Protein AF-A0A7J2RFZ5-F1 (afdb_monomer_lite)

Structure (mmCIF, N/CA/C/O backbone):
data_AF-A0A7J2RFZ5-F1
#
_entry.id   AF-A0A7J2RFZ5-F1
#
loop_
_atom_site.group_PDB
_atom_site.id
_atom_site.type_symbol
_atom_site.label_atom_id
_atom_site.label_alt_id
_atom_site.label_comp_id
_atom_site.label_asym_id
_atom_site.label_entity_id
_atom_site.label_seq_id
_atom_site.pdbx_PDB_ins_code
_atom_site.Cartn_x
_atom_site.Cartn_y
_atom_site.Cartn_z
_atom_site.occupancy
_atom_site.B_iso_or_equiv
_atom_site.auth_seq_id
_atom_site.auth_comp_id
_atom_site.auth_asym_id
_atom_site.auth_atom_id
_atom_site.pdbx_PDB_model_num
ATOM 1 N N . MET A 1 1 ? -27.101 12.299 35.130 1.00 60.50 1 MET A N 1
ATOM 2 C CA . MET A 1 1 ? -26.791 12.740 33.745 1.00 60.50 1 MET A CA 1
ATOM 3 C C . MET A 1 1 ? -25.351 12.480 33.249 1.00 60.50 1 MET A C 1
ATOM 5 O O . MET A 1 1 ? -25.177 12.415 32.043 1.00 60.50 1 MET A O 1
ATOM 9 N N . ARG A 1 2 ? -24.325 12.241 34.091 1.00 65.25 2 ARG A N 1
ATOM 10 C CA . ARG A 1 2 ? -22.906 12.091 33.657 1.00 65.25 2 ARG A CA 1
ATOM 11 C C . ARG A 1 2 ? -22.523 10.815 32.874 1.00 65.25 2 ARG A C 1
ATOM 13 O O . ARG A 1 2 ? -21.488 10.799 32.225 1.00 65.25 2 ARG A O 1
ATOM 20 N N . LYS A 1 3 ? -23.329 9.744 32.901 1.00 60.94 3 LYS A N 1
ATOM 21 C CA . LYS A 1 3 ? -22.973 8.466 32.241 1.00 60.94 3 LYS A CA 1
ATOM 22 C C . LYS A 1 3 ? -23.020 8.524 30.704 1.00 60.94 3 LYS A C 1
ATOM 24 O O . LYS A 1 3 ? -22.330 7.748 30.053 1.00 60.94 3 LYS A O 1
ATOM 29 N N . LYS A 1 4 ? -23.802 9.445 30.123 1.00 59.47 4 LYS A N 1
ATOM 30 C CA . LYS A 1 4 ? -23.947 9.557 28.661 1.00 59.47 4 LYS A CA 1
ATOM 31 C C . LYS A 1 4 ? -22.680 10.104 27.981 1.00 59.47 4 LYS A C 1
ATOM 33 O O . LYS A 1 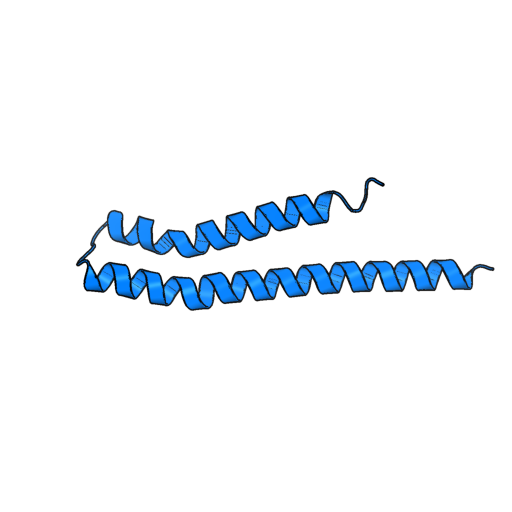4 ? -22.293 9.559 26.955 1.00 59.47 4 LYS A O 1
ATOM 38 N N . SER A 1 5 ? -21.970 11.060 28.598 1.00 70.69 5 SER A N 1
ATOM 39 C CA . SER A 1 5 ? -20.767 11.655 27.984 1.00 70.69 5 SER A CA 1
ATOM 40 C C . SER A 1 5 ? -19.573 10.695 27.925 1.00 70.69 5 SER A C 1
ATOM 42 O O . SER A 1 5 ? -18.776 10.754 26.993 1.00 70.69 5 SER A O 1
ATOM 44 N N . LEU A 1 6 ? -19.462 9.760 28.878 1.00 73.06 6 LEU A N 1
ATOM 45 C CA . LEU A 1 6 ? -18.427 8.724 28.835 1.00 73.06 6 LEU A CA 1
ATOM 46 C C . LEU A 1 6 ? -18.659 7.747 27.682 1.00 73.06 6 LEU A C 1
ATOM 48 O O . LEU A 1 6 ? -17.725 7.426 26.951 1.00 73.06 6 LEU A O 1
ATOM 52 N N . LEU A 1 7 ? -19.902 7.304 27.485 1.00 76.25 7 LEU A N 1
ATOM 53 C CA . LEU A 1 7 ? -20.248 6.372 26.411 1.00 76.25 7 LEU A CA 1
ATOM 54 C C . LEU A 1 7 ? -20.017 6.979 25.022 1.00 76.25 7 LEU A C 1
ATOM 56 O O . LEU A 1 7 ? -19.526 6.281 24.133 1.00 76.25 7 LEU A O 1
ATOM 60 N N . GLU A 1 8 ? -20.302 8.271 24.842 1.00 75.25 8 GLU A N 1
ATOM 61 C CA . GLU A 1 8 ? -19.974 8.991 23.605 1.00 75.25 8 GLU A CA 1
ATOM 62 C C . GLU A 1 8 ? -18.467 9.068 23.363 1.00 75.25 8 GLU A C 1
ATOM 64 O O . GLU A 1 8 ? -18.016 8.766 22.256 1.00 75.25 8 GLU A O 1
ATOM 69 N N . LYS A 1 9 ? -17.671 9.364 24.398 1.00 71.50 9 LYS A N 1
ATOM 70 C CA . LYS A 1 9 ? -16.204 9.397 24.293 1.00 71.50 9 LYS A CA 1
ATOM 71 C C . LYS A 1 9 ? -15.627 8.030 23.902 1.00 71.50 9 LYS A C 1
ATOM 73 O O . LYS A 1 9 ? -14.779 7.946 23.015 1.00 71.50 9 LYS A O 1
ATOM 78 N N . PHE A 1 10 ? -16.138 6.947 24.493 1.00 75.19 10 PHE A N 1
ATOM 79 C CA . PHE A 1 10 ? -15.742 5.577 24.139 1.00 75.19 10 PHE A CA 1
ATOM 80 C C . PHE A 1 10 ? -16.175 5.172 22.725 1.00 75.19 10 PHE A C 1
ATOM 82 O O . PHE A 1 10 ? -15.453 4.436 22.049 1.00 75.19 10 PHE A O 1
ATOM 89 N N . ARG A 1 11 ? -17.346 5.626 22.262 1.00 76.12 11 ARG A N 1
ATOM 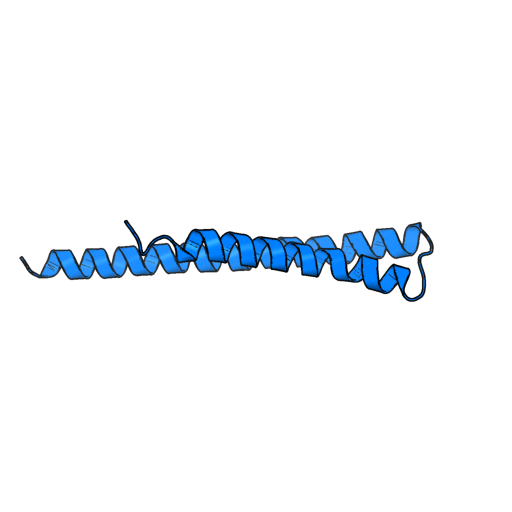90 C CA . ARG A 1 11 ? -17.825 5.355 20.898 1.00 76.12 11 ARG A CA 1
ATOM 91 C C . ARG A 1 11 ? -17.017 6.136 19.856 1.00 76.12 11 ARG A C 1
ATOM 93 O O . ARG A 1 11 ? -16.683 5.563 18.823 1.00 76.12 11 ARG A O 1
ATOM 100 N N . SER A 1 12 ? -16.675 7.393 20.135 1.00 69.56 12 SER A N 1
ATOM 101 C CA . SER A 1 12 ? -15.811 8.219 19.280 1.00 69.56 12 SER A CA 1
ATOM 102 C C . SER A 1 12 ? -14.405 7.618 19.152 1.00 69.56 12 SER A C 1
ATOM 104 O O . SER A 1 12 ? -13.929 7.393 18.041 1.00 69.56 12 SER A O 1
ATOM 106 N N . SER A 1 13 ? -13.801 7.211 20.274 1.00 69.88 13 SER A N 1
ATOM 107 C CA . SER A 1 13 ? -12.478 6.570 20.285 1.00 69.88 13 SER A CA 1
ATOM 108 C C . SER A 1 13 ? -12.449 5.258 19.483 1.00 69.88 13 SER A C 1
ATOM 110 O O . SER A 1 13 ? -11.542 5.032 18.685 1.00 69.88 13 SER A O 1
ATOM 112 N N . ARG A 1 14 ? -13.499 4.424 19.585 1.00 71.06 14 ARG A N 1
ATOM 113 C CA . ARG A 1 14 ? -13.625 3.201 18.768 1.00 71.06 14 ARG A CA 1
ATOM 114 C C . ARG A 1 14 ? -13.773 3.478 17.271 1.00 71.06 14 ARG A C 1
ATOM 116 O O . ARG A 1 14 ? -13.212 2.736 16.472 1.00 71.06 14 ARG A O 1
ATOM 123 N N . LYS A 1 15 ? -14.510 4.524 16.880 1.00 67.62 15 LYS A N 1
ATOM 124 C CA . LYS A 1 15 ? -14.639 4.920 15.466 1.00 67.62 15 LYS A CA 1
ATOM 125 C C . LYS A 1 15 ? -13.303 5.394 14.894 1.00 67.62 15 LYS A C 1
ATOM 127 O O . LYS A 1 15 ? -12.939 4.968 13.803 1.00 67.62 15 LYS A O 1
ATOM 132 N N . ALA A 1 16 ? -12.557 6.202 15.649 1.00 71.00 16 ALA A N 1
ATOM 133 C CA . ALA A 1 16 ? -11.214 6.629 15.260 1.00 71.00 16 ALA A CA 1
ATOM 134 C C . ALA A 1 16 ? -10.266 5.426 15.102 1.00 71.00 16 ALA A C 1
ATOM 136 O O . ALA A 1 16 ? -9.572 5.307 14.095 1.00 71.00 16 ALA A O 1
ATOM 137 N N . GLN A 1 17 ? -10.302 4.479 16.044 1.00 72.50 17 GLN A N 1
ATOM 138 C CA . GLN A 1 17 ? -9.468 3.276 15.997 1.00 72.50 17 GLN A CA 1
ATOM 139 C C . GLN A 1 17 ? -9.815 2.354 14.813 1.00 72.50 17 GLN A C 1
ATOM 141 O O . GLN A 1 17 ? -8.913 1.821 14.169 1.00 72.50 17 GLN A O 1
ATOM 146 N N . ALA A 1 18 ? -11.103 2.203 14.483 1.00 75.62 18 ALA A N 1
ATOM 147 C CA . ALA A 1 18 ? -11.541 1.438 13.314 1.00 75.62 18 ALA A CA 1
ATOM 148 C C . ALA A 1 18 ? -11.069 2.071 11.990 1.00 75.62 18 ALA A C 1
ATOM 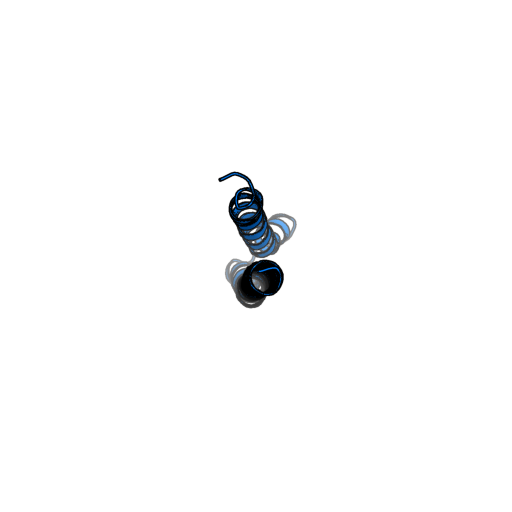150 O O . ALA A 1 18 ? -10.654 1.349 11.085 1.00 75.62 18 ALA A O 1
ATOM 151 N N . GLY A 1 19 ? -11.070 3.407 11.896 1.00 81.06 19 GLY A N 1
ATOM 152 C CA . GLY A 1 19 ? -10.550 4.131 10.732 1.00 81.06 19 GLY A CA 1
ATOM 153 C C . GLY A 1 19 ? -9.045 3.933 10.528 1.00 81.06 19 GLY A C 1
ATOM 154 O O . GLY A 1 19 ? -8.608 3.632 9.419 1.00 81.06 19 GLY A O 1
ATOM 155 N N . VAL A 1 20 ? -8.257 4.017 11.605 1.00 81.94 20 VAL A N 1
ATOM 156 C CA . VAL A 1 20 ? -6.800 3.792 11.553 1.00 81.94 20 VAL A CA 1
ATOM 157 C C . VAL A 1 20 ? -6.472 2.352 11.155 1.00 81.94 20 VAL A C 1
ATOM 159 O O . VAL A 1 20 ? -5.604 2.134 10.313 1.00 81.94 20 VAL A O 1
ATOM 162 N N . MET A 1 21 ? -7.184 1.366 11.706 1.00 84.38 21 MET A N 1
ATOM 163 C CA . MET A 1 21 ? -6.984 -0.034 11.320 1.00 84.38 21 MET A CA 1
ATOM 164 C C . MET A 1 21 ? -7.322 -0.269 9.846 1.00 84.38 21 MET A C 1
ATOM 166 O O . MET A 1 21 ? -6.526 -0.878 9.136 1.00 84.38 21 MET A O 1
ATOM 170 N N . GLY A 1 22 ? -8.444 0.269 9.355 1.00 87.69 22 GLY A N 1
ATOM 171 C CA . GLY A 1 22 ? -8.800 0.178 7.936 1.00 87.69 22 GLY A CA 1
ATOM 172 C C . GLY A 1 22 ? -7.732 0.774 7.013 1.00 87.69 22 GLY A C 1
ATOM 173 O O . GLY A 1 22 ? -7.403 0.182 5.986 1.00 87.69 22 GLY A O 1
ATOM 174 N N . LEU A 1 23 ? -7.131 1.898 7.411 1.00 88.25 23 LEU A N 1
ATOM 175 C CA . LEU A 1 23 ? -6.047 2.533 6.665 1.00 88.25 23 LEU A CA 1
ATOM 176 C C . LEU A 1 23 ? -4.781 1.668 6.610 1.00 88.25 23 LEU A C 1
ATOM 178 O O . LEU A 1 23 ? -4.173 1.541 5.549 1.00 88.25 23 LEU A O 1
ATOM 182 N N . ILE A 1 24 ? -4.397 1.054 7.731 1.00 89.69 24 ILE A N 1
ATOM 183 C CA . ILE A 1 24 ? -3.240 0.151 7.792 1.00 89.69 24 ILE A CA 1
ATOM 184 C C . ILE A 1 24 ? -3.447 -1.039 6.849 1.00 89.69 24 ILE A C 1
ATOM 186 O O . ILE A 1 24 ? -2.566 -1.340 6.045 1.00 89.69 24 ILE A O 1
ATOM 190 N N . PHE A 1 25 ? -4.621 -1.675 6.892 1.00 92.81 25 PHE A N 1
ATOM 191 C CA . PHE A 1 25 ? -4.949 -2.776 5.983 1.00 92.81 25 PHE A CA 1
ATOM 192 C C . PHE A 1 25 ? -4.878 -2.350 4.515 1.00 92.81 25 PHE A C 1
ATOM 194 O O . PHE A 1 25 ? -4.285 -3.057 3.703 1.00 92.81 25 PHE A O 1
ATOM 201 N N . LEU A 1 26 ? -5.426 -1.181 4.175 1.00 91.38 26 LEU A N 1
ATOM 202 C CA . LEU A 1 26 ? -5.389 -0.652 2.813 1.00 91.38 26 LEU A CA 1
ATOM 203 C C . LEU A 1 26 ? -3.950 -0.465 2.310 1.00 91.38 26 LEU A C 1
ATOM 205 O O . LEU A 1 26 ? -3.621 -0.900 1.208 1.00 91.38 26 LEU A O 1
ATOM 209 N N . VAL A 1 27 ? -3.086 0.138 3.128 1.00 92.50 27 VAL A N 1
ATOM 210 C CA . VAL A 1 27 ? -1.669 0.342 2.792 1.00 92.50 27 VAL A CA 1
ATOM 211 C C . VAL A 1 27 ? -0.953 -0.993 2.584 1.00 92.50 27 VAL A C 1
ATOM 213 O O . VAL A 1 27 ? -0.230 -1.151 1.600 1.00 92.50 27 VAL A O 1
ATOM 216 N N . ILE A 1 28 ? -1.187 -1.972 3.462 1.00 93.69 28 ILE A N 1
ATOM 217 C CA . ILE A 1 28 ? -0.591 -3.308 3.340 1.00 93.69 28 ILE A CA 1
ATOM 218 C C . ILE A 1 28 ? -1.032 -3.987 2.041 1.00 93.69 28 ILE A C 1
ATOM 220 O O . ILE A 1 28 ? -0.198 -4.588 1.373 1.00 93.69 28 ILE A O 1
ATOM 224 N N . LEU A 1 29 ? -2.304 -3.874 1.648 1.00 94.00 29 LEU A N 1
ATOM 225 C CA . LEU A 1 29 ? -2.785 -4.460 0.393 1.00 94.00 29 LEU A CA 1
ATOM 226 C C . LEU A 1 29 ? -2.137 -3.812 -0.836 1.00 94.00 29 LEU A C 1
ATOM 228 O O . LEU A 1 29 ? -1.723 -4.524 -1.751 1.00 94.00 29 LEU A O 1
ATOM 232 N N . ILE A 1 30 ? -2.000 -2.484 -0.840 1.00 92.81 30 ILE A N 1
ATOM 233 C CA . ILE A 1 30 ? -1.345 -1.752 -1.933 1.00 92.81 30 ILE A CA 1
ATOM 234 C C . ILE A 1 30 ? 0.108 -2.201 -2.081 1.00 92.81 30 ILE A C 1
ATOM 236 O O . ILE A 1 30 ? 0.545 -2.504 -3.187 1.00 92.81 30 ILE A O 1
ATOM 240 N N . VAL A 1 31 ? 0.855 -2.273 -0.979 1.00 94.62 31 VAL A N 1
ATOM 241 C CA . VAL A 1 31 ? 2.272 -2.659 -1.019 1.00 94.62 31 VAL A CA 1
ATOM 242 C C . VAL A 1 31 ? 2.425 -4.153 -1.316 1.00 94.62 31 VAL A C 1
ATOM 244 O O . VAL A 1 31 ? 3.236 -4.531 -2.159 1.00 94.62 31 VAL A O 1
ATOM 247 N N . GLY A 1 32 ? 1.616 -4.998 -0.678 1.00 94.50 32 GLY A N 1
ATOM 248 C CA . GLY A 1 32 ? 1.674 -6.453 -0.809 1.00 94.50 32 GLY A CA 1
ATOM 249 C C . GLY A 1 32 ? 1.394 -6.948 -2.227 1.00 94.50 32 GLY A C 1
ATOM 250 O O . GLY A 1 32 ? 2.048 -7.884 -2.677 1.00 94.50 32 GLY A O 1
ATOM 251 N N . VAL A 1 33 ? 0.475 -6.302 -2.952 1.00 95.25 33 VAL A N 1
ATOM 252 C CA . VAL A 1 33 ? 0.192 -6.619 -4.364 1.00 95.25 33 VAL A CA 1
ATOM 253 C C . VAL A 1 33 ? 1.047 -5.779 -5.316 1.00 95.25 33 VAL A C 1
ATOM 255 O O . VAL A 1 33 ? 1.477 -6.260 -6.361 1.00 95.25 33 VAL A O 1
ATOM 258 N N . GLY A 1 34 ? 1.337 -4.528 -4.962 1.00 94.50 34 GLY A N 1
ATOM 259 C CA . GLY A 1 34 ? 2.077 -3.609 -5.820 1.00 94.50 34 GLY A CA 1
ATOM 260 C C . GLY A 1 34 ? 3.526 -4.032 -6.050 1.00 94.50 34 GLY A C 1
ATOM 261 O O . GLY A 1 34 ? 3.983 -3.984 -7.189 1.00 94.50 34 GLY A O 1
ATOM 262 N N . ILE A 1 35 ? 4.231 -4.506 -5.014 1.00 95.06 35 ILE A N 1
ATOM 263 C CA . ILE A 1 35 ? 5.620 -4.976 -5.149 1.00 95.06 35 ILE A CA 1
ATOM 264 C C . ILE A 1 35 ? 5.742 -6.089 -6.207 1.00 95.06 35 ILE A C 1
ATOM 266 O O . ILE A 1 35 ? 6.476 -5.879 -7.176 1.00 95.06 35 ILE A O 1
ATOM 270 N N . PRO A 1 36 ? 5.040 -7.238 -6.106 1.00 94.94 36 PRO A N 1
ATOM 271 C CA . PRO A 1 36 ? 5.199 -8.311 -7.085 1.00 94.94 36 PRO A CA 1
ATOM 272 C C . PRO A 1 36 ? 4.788 -7.892 -8.501 1.00 94.94 36 PRO A C 1
ATOM 274 O O . PRO A 1 36 ? 5.426 -8.326 -9.457 1.00 94.94 36 PRO A O 1
ATOM 277 N N . LEU A 1 37 ? 3.786 -7.017 -8.657 1.00 94.81 37 LEU A N 1
ATOM 278 C CA . LEU A 1 37 ? 3.420 -6.476 -9.971 1.00 94.81 37 LEU A CA 1
ATOM 279 C C . LEU A 1 37 ? 4.540 -5.623 -10.571 1.00 94.81 37 LEU A C 1
ATOM 281 O O . LEU A 1 37 ? 4.875 -5.786 -11.742 1.00 94.81 37 LEU A O 1
ATOM 285 N N . THR A 1 38 ? 5.151 -4.738 -9.781 1.00 94.62 38 THR A N 1
ATOM 286 C CA . THR A 1 38 ? 6.268 -3.924 -10.280 1.00 94.62 38 THR A CA 1
ATOM 287 C C . THR A 1 38 ? 7.493 -4.757 -10.622 1.00 94.62 38 THR A C 1
ATOM 289 O O . THR A 1 38 ? 8.135 -4.465 -11.625 1.00 94.62 38 THR A O 1
ATOM 292 N N . GLN A 1 39 ? 7.768 -5.827 -9.871 1.00 92.81 39 GLN A N 1
ATOM 293 C CA . GLN A 1 39 ? 8.855 -6.743 -10.218 1.00 92.81 39 GLN A CA 1
ATOM 294 C C . GLN A 1 39 ? 8.582 -7.467 -11.537 1.00 92.81 39 GLN A C 1
ATOM 296 O O . GLN A 1 39 ? 9.440 -7.470 -12.411 1.00 92.81 39 GLN A O 1
ATOM 301 N N . GLN A 1 40 ? 7.356 -7.951 -11.763 1.00 94.19 40 GLN A N 1
ATOM 302 C CA . GLN A 1 40 ? 6.992 -8.537 -13.058 1.00 94.19 40 GLN A CA 1
ATOM 303 C C . GLN A 1 40 ? 7.159 -7.554 -14.224 1.00 94.19 40 GLN A C 1
ATOM 305 O O . GLN A 1 40 ? 7.599 -7.954 -15.300 1.00 94.1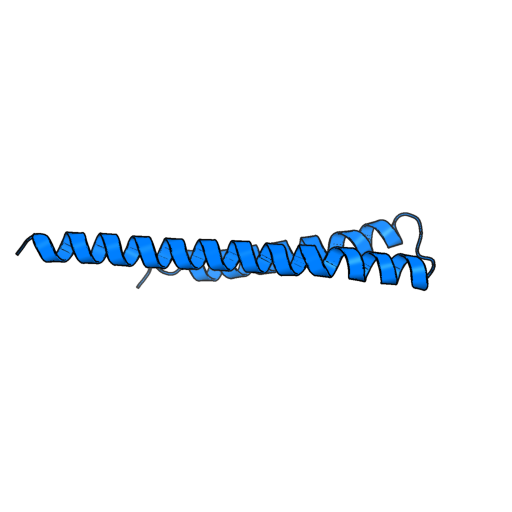9 40 GLN A O 1
ATOM 310 N N . VAL A 1 41 ? 6.831 -6.271 -14.032 1.00 93.00 41 VAL A N 1
ATOM 311 C CA . VAL A 1 41 ? 7.030 -5.236 -15.061 1.00 93.00 41 VAL A CA 1
ATOM 312 C C . VAL A 1 41 ? 8.513 -5.004 -15.333 1.00 93.00 41 VAL A C 1
ATOM 314 O O . VAL A 1 41 ? 8.894 -4.903 -16.501 1.00 93.00 41 VAL A O 1
ATOM 317 N N . ILE A 1 42 ? 9.336 -4.933 -14.284 1.00 93.75 42 ILE A N 1
ATOM 318 C CA . ILE A 1 42 ? 10.790 -4.764 -14.392 1.00 93.75 42 ILE A CA 1
ATOM 319 C C . ILE A 1 42 ? 11.397 -5.929 -15.175 1.00 93.75 42 ILE A C 1
ATOM 321 O O . ILE A 1 42 ? 12.104 -5.690 -16.156 1.00 93.75 42 ILE A O 1
ATOM 325 N N . ASP A 1 43 ? 11.042 -7.159 -14.808 1.00 93.69 43 ASP A N 1
ATOM 326 C CA . ASP A 1 43 ? 11.568 -8.376 -15.424 1.00 93.69 43 ASP A CA 1
ATOM 327 C C . ASP A 1 43 ? 11.102 -8.522 -16.881 1.00 93.69 43 ASP A C 1
ATOM 329 O O . ASP A 1 43 ? 11.908 -8.754 -17.781 1.00 93.69 43 ASP A O 1
ATOM 333 N N . THR A 1 44 ? 9.806 -8.318 -17.146 1.00 95.25 44 THR A N 1
ATOM 334 C CA . THR A 1 44 ? 9.227 -8.464 -18.497 1.00 95.25 44 THR A CA 1
ATOM 335 C C . THR A 1 44 ? 9.736 -7.393 -19.460 1.00 95.25 44 THR A C 1
ATOM 337 O O . THR A 1 44 ? 9.892 -7.642 -20.653 1.00 95.25 44 THR A O 1
ATOM 340 N N . SER A 1 45 ? 10.003 -6.191 -18.948 1.00 91.44 45 SER A N 1
ATOM 341 C CA . SER A 1 45 ? 10.450 -5.051 -19.756 1.00 91.44 45 SER A CA 1
ATOM 342 C C . SER A 1 45 ? 11.976 -4.924 -19.808 1.00 91.44 45 SER A C 1
ATOM 344 O O . SER A 1 45 ? 12.483 -3.970 -20.396 1.00 91.44 45 SER A O 1
ATOM 346 N N . ASN A 1 46 ? 12.702 -5.864 -19.187 1.00 90.19 46 ASN A N 1
ATOM 347 C CA . ASN A 1 46 ? 14.159 -5.862 -19.051 1.00 90.19 46 ASN A CA 1
ATOM 348 C C . ASN A 1 46 ? 14.701 -4.511 -18.543 1.00 90.19 46 ASN A C 1
ATOM 350 O O . ASN A 1 46 ? 15.691 -3.974 -19.049 1.00 90.19 46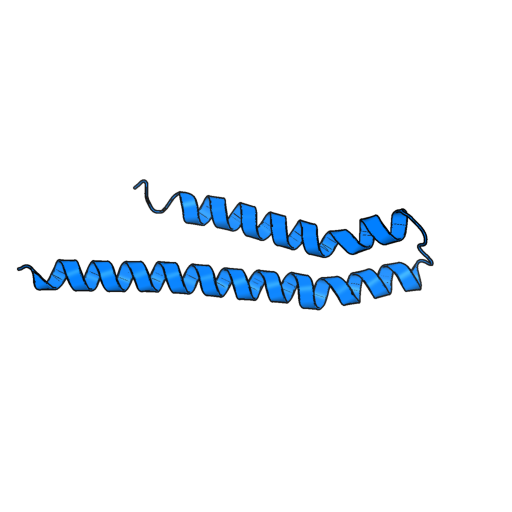 ASN A O 1
ATOM 354 N N . LEU A 1 47 ? 13.997 -3.913 -17.577 1.00 90.81 47 LEU A N 1
ATOM 355 C CA . LEU A 1 47 ? 14.400 -2.645 -16.983 1.00 90.81 47 LEU A CA 1
ATOM 356 C C . LEU A 1 47 ? 15.556 -2.894 -16.021 1.00 90.81 47 LEU A C 1
ATOM 358 O O . LEU A 1 47 ? 15.498 -3.774 -15.169 1.00 90.81 47 LEU A O 1
ATOM 362 N N . SER A 1 48 ? 16.591 -2.069 -16.113 1.00 91.56 48 SER A N 1
ATOM 363 C CA . SER A 1 48 ? 17.767 -2.176 -15.255 1.00 91.56 48 SER A CA 1
ATOM 364 C C . SER A 1 48 ? 18.225 -0.811 -14.748 1.00 91.56 48 SER A C 1
ATOM 366 O O . SER A 1 48 ? 17.781 0.245 -15.210 1.00 91.56 48 SER A O 1
ATOM 368 N N . GLY A 1 49 ? 19.135 -0.828 -13.773 1.00 90.62 49 GLY A N 1
ATOM 369 C CA . GLY A 1 49 ? 19.723 0.384 -13.208 1.00 90.62 49 GLY A CA 1
ATOM 370 C C . GLY A 1 49 ? 18.686 1.293 -12.542 1.00 90.62 49 GLY A C 1
ATOM 371 O O . GLY A 1 49 ? 17.750 0.826 -11.899 1.00 90.62 49 GLY A O 1
ATOM 372 N N . ILE A 1 50 ? 18.854 2.608 -12.699 1.00 92.81 50 ILE A N 1
ATOM 373 C CA . ILE A 1 50 ? 18.034 3.618 -12.011 1.00 92.81 50 ILE A CA 1
ATOM 374 C C . ILE A 1 50 ? 16.552 3.508 -12.396 1.00 92.81 50 ILE A C 1
ATOM 376 O O . ILE A 1 50 ? 15.686 3.700 -11.545 1.00 92.81 50 ILE A O 1
ATOM 380 N N . THR A 1 51 ? 16.245 3.150 -13.645 1.00 91.00 51 THR A N 1
ATOM 381 C CA . THR A 1 51 ? 14.860 3.015 -14.114 1.00 91.00 51 THR A CA 1
ATOM 382 C C . THR A 1 51 ? 14.105 1.930 -13.348 1.00 91.00 51 THR A C 1
ATOM 384 O O . THR A 1 51 ? 12.977 2.167 -12.920 1.00 91.00 51 THR A O 1
ATOM 387 N N . ALA A 1 52 ? 14.737 0.778 -13.098 1.00 92.12 52 ALA A N 1
ATOM 388 C CA . ALA A 1 52 ? 14.147 -0.284 -12.282 1.00 92.12 52 ALA A CA 1
ATOM 389 C C . ALA A 1 52 ? 13.907 0.1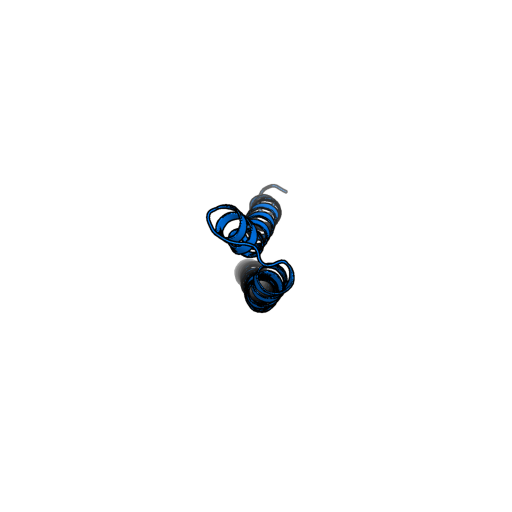88 -10.841 1.00 92.12 52 ALA A C 1
ATOM 391 O O . ALA A 1 52 ? 12.842 -0.051 -10.274 1.00 92.12 52 ALA A O 1
ATOM 392 N N . THR A 1 53 ? 14.854 0.940 -10.275 1.00 91.31 53 THR A N 1
ATOM 393 C CA . THR A 1 53 ? 14.726 1.502 -8.926 1.00 91.31 53 THR A CA 1
ATOM 394 C C . THR A 1 53 ? 13.544 2.469 -8.814 1.00 91.31 53 THR A C 1
ATOM 396 O O . THR A 1 53 ? 12.773 2.389 -7.861 1.00 91.31 53 THR A O 1
ATOM 399 N N . VAL A 1 54 ? 13.360 3.364 -9.790 1.00 92.06 54 VAL A N 1
ATOM 400 C CA . VAL A 1 54 ? 12.235 4.318 -9.804 1.00 92.06 54 VAL A CA 1
ATOM 401 C C . VAL A 1 54 ? 10.897 3.584 -9.893 1.00 92.06 54 VAL A C 1
ATOM 403 O O . VAL A 1 54 ? 9.981 3.896 -9.131 1.00 92.06 54 VAL A O 1
ATOM 406 N N . VAL A 1 55 ? 10.793 2.578 -10.767 1.00 92.75 55 VAL A N 1
ATOM 407 C CA . VAL A 1 55 ? 9.578 1.758 -10.905 1.00 92.75 55 VAL A CA 1
ATOM 408 C C . VAL A 1 55 ? 9.290 0.970 -9.624 1.00 92.75 55 VAL A C 1
ATOM 410 O O . VAL A 1 55 ? 8.144 0.927 -9.177 1.00 92.75 55 VAL A O 1
ATOM 413 N N . GLY A 1 56 ? 10.324 0.434 -8.974 1.00 92.06 56 GLY A N 1
ATOM 414 C CA . GLY A 1 56 ? 10.200 -0.278 -7.701 1.00 92.06 56 GLY A CA 1
ATOM 415 C C . GLY A 1 56 ? 9.687 0.588 -6.542 1.00 92.06 56 GLY A C 1
ATOM 416 O O . GLY A 1 56 ? 9.093 0.061 -5.603 1.00 92.06 56 GLY A O 1
ATOM 417 N N . PHE A 1 57 ? 9.846 1.915 -6.603 1.00 94.12 57 PHE A N 1
ATOM 418 C CA . PHE A 1 57 ? 9.307 2.829 -5.589 1.00 94.12 57 PHE A CA 1
ATOM 419 C C . PHE A 1 57 ? 7.848 3.242 -5.821 1.00 94.12 57 PHE A C 1
ATOM 421 O O . PHE A 1 57 ? 7.220 3.775 -4.902 1.00 94.12 57 PHE A O 1
ATOM 428 N N . ILE A 1 58 ? 7.272 2.980 -6.999 1.00 94.19 58 ILE A N 1
ATOM 429 C CA . ILE A 1 58 ? 5.881 3.352 -7.319 1.00 94.19 58 ILE A CA 1
ATOM 430 C C . ILE A 1 58 ? 4.873 2.828 -6.276 1.00 94.19 58 ILE A C 1
ATOM 432 O O . ILE A 1 58 ? 4.052 3.626 -5.809 1.00 94.19 58 ILE A O 1
ATOM 436 N N . PRO A 1 59 ? 4.920 1.553 -5.834 1.00 93.19 59 PRO A N 1
ATOM 437 C CA . PRO A 1 59 ? 3.968 1.031 -4.854 1.00 93.19 59 PRO A CA 1
ATOM 438 C C . PRO A 1 59 ? 4.066 1.757 -3.510 1.00 93.19 59 PRO A C 1
ATOM 440 O O . PRO A 1 59 ? 3.054 2.017 -2.858 1.00 93.19 59 PRO A O 1
ATOM 443 N N . VAL A 1 60 ? 5.285 2.133 -3.114 1.00 93.69 60 VAL A N 1
ATOM 444 C CA . VAL A 1 60 ? 5.550 2.860 -1.869 1.00 93.69 60 VAL A CA 1
ATOM 445 C C . VAL A 1 60 ? 5.007 4.285 -1.957 1.00 93.69 60 VAL A C 1
ATOM 447 O O . VAL A 1 60 ? 4.327 4.737 -1.038 1.00 93.69 60 VAL A O 1
ATOM 450 N N . PHE A 1 61 ? 5.227 4.989 -3.070 1.00 94.25 61 PHE A N 1
ATOM 451 C CA . PHE A 1 61 ? 4.676 6.333 -3.258 1.00 94.25 61 PHE A CA 1
ATOM 452 C C . PHE A 1 61 ? 3.146 6.342 -3.312 1.00 94.25 61 PHE A C 1
ATOM 454 O O . PHE A 1 61 ? 2.529 7.240 -2.739 1.00 94.25 61 PHE A O 1
ATOM 461 N N . LEU A 1 62 ? 2.524 5.332 -3.925 1.00 93.25 62 LEU A N 1
ATOM 462 C CA . LEU A 1 62 ? 1.068 5.171 -3.892 1.00 93.25 62 LEU A CA 1
ATOM 463 C C . LEU A 1 62 ? 0.551 4.945 -2.468 1.00 93.25 62 LEU A C 1
ATOM 465 O O . LEU A 1 62 ? -0.412 5.594 -2.055 1.00 93.25 62 LEU A O 1
ATOM 469 N N . ALA A 1 63 ? 1.214 4.090 -1.690 1.00 92.69 63 ALA A N 1
ATOM 470 C CA . ALA A 1 63 ? 0.876 3.885 -0.285 1.00 92.69 63 ALA A CA 1
ATOM 471 C C . ALA A 1 63 ? 0.991 5.182 0.537 1.00 92.69 63 ALA A C 1
ATOM 473 O O . ALA A 1 63 ? 0.097 5.503 1.323 1.00 92.69 63 ALA A O 1
ATOM 474 N N . LEU A 1 64 ? 2.051 5.966 0.318 1.00 91.81 64 LEU A N 1
ATOM 475 C CA . LEU A 1 64 ? 2.243 7.263 0.971 1.00 91.81 64 LEU A CA 1
ATOM 476 C C . LEU A 1 64 ? 1.188 8.292 0.550 1.00 91.81 64 LEU A C 1
ATOM 478 O O . LEU A 1 64 ? 0.700 9.039 1.396 1.00 91.81 64 LEU A O 1
ATOM 482 N N . ALA A 1 65 ? 0.796 8.322 -0.724 1.00 91.06 65 ALA A N 1
ATOM 483 C CA . ALA A 1 65 ? -0.259 9.205 -1.211 1.00 91.06 65 ALA A CA 1
ATOM 484 C C . ALA A 1 65 ? -1.608 8.890 -0.545 1.00 91.06 65 ALA A C 1
ATOM 486 O O . ALA A 1 65 ? -2.308 9.804 -0.104 1.00 91.06 65 ALA A O 1
ATOM 487 N N . VAL A 1 66 ? -1.939 7.604 -0.399 1.00 89.69 66 VAL A N 1
ATOM 488 C CA . VAL A 1 66 ? -3.139 7.149 0.321 1.00 89.69 66 VAL A CA 1
ATOM 489 C C . VAL A 1 66 ? -3.068 7.515 1.800 1.00 89.69 66 VAL A C 1
ATOM 491 O O . VAL A 1 66 ? -4.042 8.033 2.345 1.00 89.69 66 VAL A O 1
ATOM 494 N N . LEU A 1 67 ? -1.917 7.324 2.444 1.00 87.88 67 LEU A N 1
ATOM 495 C CA . LEU A 1 67 ? -1.710 7.717 3.837 1.00 87.88 67 LEU A CA 1
ATOM 496 C C . LEU A 1 67 ? -1.859 9.235 4.032 1.00 87.88 67 LEU A C 1
ATOM 498 O O . LEU A 1 67 ? -2.529 9.669 4.965 1.00 87.88 67 LEU A O 1
ATOM 502 N N . ALA A 1 68 ? -1.302 10.048 3.133 1.00 88.75 68 ALA A N 1
ATOM 503 C CA . ALA A 1 68 ? -1.430 11.503 3.169 1.00 88.75 68 ALA A CA 1
ATOM 504 C C . ALA A 1 68 ? -2.876 11.968 2.917 1.00 88.75 68 ALA A C 1
ATOM 506 O O . ALA A 1 68 ? -3.369 12.873 3.595 1.00 88.75 68 ALA A O 1
ATOM 507 N N . ALA A 1 69 ? -3.583 11.335 1.976 1.00 86.44 69 ALA A N 1
ATOM 508 C CA . ALA A 1 69 ? -4.995 11.605 1.717 1.00 86.44 69 ALA A CA 1
ATOM 509 C C . ALA A 1 69 ? -5.870 11.232 2.924 1.00 86.44 69 ALA A C 1
ATOM 511 O O . ALA A 1 69 ? -6.724 12.016 3.342 1.00 86.44 69 ALA A O 1
ATOM 512 N N . ALA A 1 70 ? -5.610 10.079 3.538 1.00 84.12 70 ALA A N 1
ATOM 513 C CA . ALA A 1 70 ? -6.296 9.641 4.744 1.00 84.12 70 ALA A CA 1
ATOM 514 C C . ALA A 1 70 ? -5.977 10.535 5.949 1.00 84.12 70 ALA A C 1
ATOM 516 O O . ALA A 1 70 ? -6.874 10.834 6.731 1.00 84.12 70 ALA A O 1
ATOM 517 N N . ALA A 1 71 ? -4.745 11.034 6.073 1.00 78.44 71 ALA A N 1
ATOM 518 C CA . ALA A 1 71 ? -4.377 12.008 7.096 1.00 78.44 71 ALA A CA 1
ATOM 519 C C . ALA A 1 71 ? -5.123 13.339 6.913 1.00 78.44 71 ALA A C 1
ATOM 521 O O . ALA A 1 71 ? -5.589 13.907 7.897 1.00 78.44 71 ALA A O 1
ATOM 522 N N . ARG A 1 72 ? -5.322 13.814 5.675 1.00 77.44 72 ARG A N 1
ATOM 523 C CA . ARG A 1 72 ? -6.181 14.986 5.410 1.00 77.44 72 ARG A CA 1
ATOM 524 C C . ARG A 1 72 ? -7.643 14.727 5.765 1.00 77.44 72 ARG A C 1
ATOM 526 O O . ARG A 1 72 ? -8.292 15.599 6.330 1.00 77.44 72 ARG A O 1
ATOM 533 N N . MET A 1 73 ? -8.148 13.530 5.473 1.00 67.50 73 MET A N 1
ATOM 534 C CA . MET A 1 73 ? -9.527 13.147 5.783 1.00 67.50 73 MET A CA 1
ATOM 535 C C . MET A 1 73 ? -9.755 12.944 7.293 1.00 67.50 73 MET A C 1
ATOM 537 O O . MET A 1 73 ? -10.800 13.318 7.816 1.00 67.50 73 MET A O 1
ATOM 541 N N . SER A 1 74 ? -8.762 12.409 8.008 1.00 63.53 74 SER A N 1
ATOM 542 C CA . SER A 1 74 ? -8.808 12.161 9.456 1.00 63.53 74 SER A CA 1
ATOM 543 C C . SER A 1 74 ? -8.388 13.374 10.297 1.00 63.53 74 SER A C 1
ATOM 545 O O . SER A 1 74 ? -8.733 13.442 11.474 1.00 63.53 74 SER A O 1
ATOM 547 N N . GLY A 1 75 ? -7.649 14.324 9.721 1.00 55.66 75 GLY A N 1
ATOM 548 C CA . GLY A 1 75 ? -7.199 15.558 10.370 1.00 55.66 75 GLY A CA 1
ATOM 549 C C . GLY A 1 75 ? -8.254 16.668 10.439 1.00 55.66 75 GLY A C 1
ATOM 550 O O . GLY A 1 75 ? -8.001 17.689 11.070 1.00 55.66 75 GLY A O 1
ATOM 551 N N . LEU A 1 76 ? -9.435 16.482 9.834 1.00 51.31 76 LEU A N 1
ATOM 552 C CA . LEU A 1 76 ? -10.530 17.466 9.822 1.00 51.31 76 LEU A CA 1
ATOM 553 C C . LEU A 1 76 ? -11.773 17.051 10.625 1.00 51.31 76 LEU A C 1
ATOM 555 O O . LEU A 1 76 ? -12.661 17.870 10.830 1.00 51.31 76 LEU A O 1
ATOM 559 N N . THR A 1 77 ? -11.837 15.838 11.179 1.00 55.72 77 THR A N 1
ATOM 560 C CA . THR A 1 77 ? -12.971 15.411 12.028 1.00 55.72 77 THR A CA 1
ATOM 561 C C . THR A 1 77 ? -12.919 15.962 13.465 1.00 55.72 77 THR A C 1
ATOM 563 O O . THR A 1 77 ? -13.620 15.465 14.342 1.00 55.72 77 THR A O 1
ATOM 566 N N . GLY A 1 78 ? -12.078 16.972 13.716 1.00 47.81 78 GLY A N 1
ATOM 567 C CA . GLY A 1 78 ? -12.039 17.774 14.947 1.00 47.81 78 GLY A CA 1
ATOM 568 C C . GLY A 1 78 ? -12.447 19.244 14.760 1.00 47.81 78 GLY A C 1
ATOM 569 O O . GLY A 1 78 ? -12.337 20.011 15.712 1.00 47.81 78 GLY A O 1
ATOM 570 N N . GLY A 1 79 ? -12.890 19.647 13.564 1.00 47.94 79 GLY A N 1
ATOM 571 C CA . GLY A 1 79 ? -13.406 20.989 13.283 1.00 47.94 79 GLY A CA 1
ATOM 572 C C . GLY A 1 79 ? -14.781 20.908 12.628 1.00 47.94 79 GLY A C 1
ATOM 573 O O . GLY A 1 79 ? -14.872 20.855 11.405 1.00 47.94 79 GLY A O 1
ATOM 574 N N . GLY A 1 80 ? -15.827 20.866 13.453 1.00 36.06 80 GLY A N 1
ATOM 575 C CA . GLY A 1 80 ? -17.233 20.779 13.052 1.00 36.06 80 GLY A CA 1
ATOM 576 C C . GLY A 1 80 ? -18.098 20.297 14.201 1.00 36.06 80 GLY A C 1
ATOM 577 O O . GLY A 1 80 ? -18.107 19.068 14.427 1.00 36.06 80 GLY A O 1
#

pLDDT: mean 82.6, std 14.04, range [36.06, 95.25]

Foldseek 3Di:
DPPVVVVVVVVVVVVLVVLVVVLVVVLCVLLVVQQVVLVCVCVVVVPDDPRSVVSNCVSVVVSVVSVVVSCVVSVCPVPD

Secondary structure (DSSP, 8-state):
-THHHHHHHHHHHHHHHHHHHHHHHHHHHHHHHHHHHHHHHHHHTT--HHHHHHHHHHHHHHHHHHHHHHHHHHSSTT--

Sequence (80 aa):
MRKKSLLEKFRSSRKAQAGVMGLIFLVILIVGVGIPLTQQVIDTSNLSGITATVVGFIPVFLALAVLAAAARMSGLTGGG

Radius of gyration: 19.38 Å; chains: 1; bounding box: 46×30×54 Å